Protein AF-A0A941X3M2-F1 (afdb_monomer_lite)

pLDDT: mean 95.48, std 5.47, range [59.91, 98.62]

Foldseek 3Di:
DDKEKFKKKKAQDPCCVVANGIWIATLQQRDGPQGDPDPVSSLVVVQVVVQVCLQAVQVDCRNVVSVWDDDQQDIYTDDDDPVVRQVVVCVVSVHHGPDIDMDIRMDDRDGHDNHD

Secondary structure (DSSP, 8-state):
--EEEEEEEEEE-S-HHHH-SEEEEBTTTTB---EESSHHHHHHHHHHHHHHHHHTTTT-SHHHHTT-EE-SS-EE-----HHHHHHHHHHHHTS--SS-EEEEEEEE-PPPP---

Radius of gyration: 14.24 Å; chains: 1; bounding box: 30×30×38 Å

Structure (mmCIF, N/CA/C/O backbone):
data_AF-A0A941X3M2-F1
#
_entry.id   AF-A0A941X3M2-F1
#
loop_
_atom_site.group_PDB
_atom_site.id
_atom_site.type_symbol
_atom_site.label_atom_id
_atom_site.label_alt_id
_atom_site.label_comp_id
_atom_site.label_asym_id
_atom_site.label_entity_id
_atom_site.label_seq_id
_atom_site.pdbx_PDB_ins_code
_atom_site.Cartn_x
_atom_site.Cartn_y
_atom_site.Cartn_z
_atom_site.occupancy
_atom_site.B_iso_or_equiv
_atom_site.auth_seq_id
_atom_site.auth_comp_id
_atom_site.auth_asym_id
_atom_site.auth_atom_id
_atom_site.pdbx_PDB_model_num
ATOM 1 N N . MET A 1 1 ? 0.376 -2.324 21.944 1.00 78.38 1 MET A N 1
ATOM 2 C CA . MET A 1 1 ? -0.089 -1.457 20.842 1.00 78.38 1 MET A CA 1
ATOM 3 C C . MET A 1 1 ? -0.366 -2.349 19.649 1.00 78.38 1 MET A C 1
ATOM 5 O O . MET A 1 1 ? 0.391 -3.289 19.450 1.00 78.38 1 MET A O 1
ATOM 9 N N . GLU A 1 2 ? -1.480 -2.140 18.948 1.00 91.69 2 GLU A N 1
ATOM 10 C CA . GLU A 1 2 ? -1.840 -2.944 17.771 1.00 91.69 2 GLU A CA 1
ATOM 11 C C . GLU A 1 2 ? -0.949 -2.553 16.586 1.00 91.69 2 GLU A C 1
ATOM 13 O O . GLU A 1 2 ? -0.709 -1.364 16.373 1.00 91.69 2 GLU A O 1
ATOM 18 N N . ILE A 1 3 ? -0.446 -3.543 15.846 1.00 97.25 3 ILE A N 1
ATOM 19 C CA . ILE A 1 3 ? 0.269 -3.338 14.583 1.00 97.25 3 ILE A CA 1
ATOM 20 C C . ILE A 1 3 ? -0.703 -3.620 13.445 1.00 97.25 3 ILE A C 1
ATOM 22 O O . ILE A 1 3 ? -1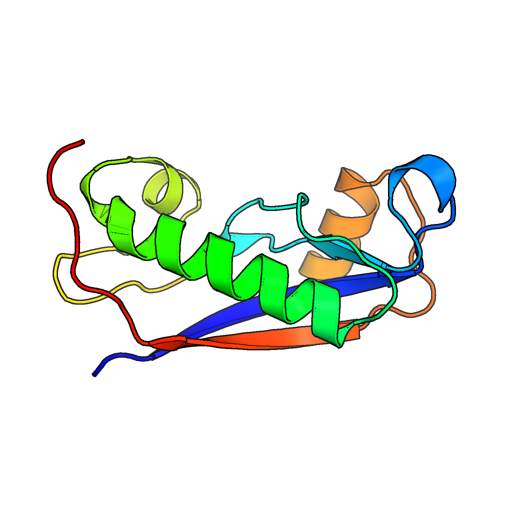.371 -4.653 13.438 1.00 97.25 3 ILE A O 1
ATOM 26 N N . VAL A 1 4 ? -0.765 -2.699 12.490 1.00 97.81 4 VAL A N 1
ATOM 27 C CA . VAL A 1 4 ? -1.536 -2.836 11.257 1.00 97.81 4 VAL A CA 1
ATOM 28 C C . VAL A 1 4 ? -0.567 -3.116 10.118 1.00 97.81 4 VAL A C 1
ATOM 30 O O . VAL A 1 4 ? 0.366 -2.343 9.897 1.00 97.81 4 VAL A O 1
ATOM 33 N N . SER A 1 5 ? -0.825 -4.192 9.379 1.00 98.00 5 SER A N 1
ATOM 34 C CA . SER A 1 5 ? 0.014 -4.645 8.268 1.00 98.00 5 SER A CA 1
ATOM 35 C C . SER A 1 5 ? -0.766 -4.616 6.959 1.00 98.00 5 SER A C 1
ATOM 37 O O . SER A 1 5 ? -1.827 -5.227 6.853 1.00 98.00 5 SER A O 1
ATOM 39 N N . VAL A 1 6 ? -0.232 -3.952 5.936 1.00 98.31 6 VAL A N 1
ATOM 40 C CA . VAL A 1 6 ? -0.783 -3.967 4.569 1.00 98.31 6 VAL A CA 1
ATOM 41 C C . VAL A 1 6 ? 0.304 -4.314 3.561 1.00 98.31 6 VAL A C 1
ATOM 43 O O . VAL A 1 6 ? 1.486 -4.110 3.823 1.00 98.31 6 VAL A O 1
ATOM 46 N N . LYS A 1 7 ? -0.081 -4.815 2.386 1.00 98.44 7 LYS A N 1
ATOM 47 C CA . LYS A 1 7 ? 0.853 -5.052 1.280 1.00 98.44 7 LYS A CA 1
ATOM 48 C C . LYS A 1 7 ? 0.863 -3.863 0.321 1.00 98.44 7 LYS A C 1
ATOM 50 O O . LYS A 1 7 ? -0.193 -3.413 -0.123 1.00 98.44 7 LYS A O 1
ATOM 55 N N . LEU A 1 8 ? 2.061 -3.385 -0.002 1.00 98.62 8 LEU A N 1
ATOM 56 C CA . LEU A 1 8 ? 2.330 -2.345 -0.989 1.00 98.62 8 LEU A CA 1
ATOM 57 C C . LEU A 1 8 ? 3.064 -2.972 -2.176 1.00 98.62 8 LEU A C 1
ATOM 59 O O . LEU A 1 8 ? 4.120 -3.578 -1.995 1.00 98.62 8 LEU A O 1
ATOM 63 N N . VAL A 1 9 ? 2.527 -2.810 -3.382 1.00 98.62 9 VAL A N 1
ATOM 64 C CA . VAL A 1 9 ? 3.237 -3.157 -4.618 1.00 98.62 9 VAL A CA 1
ATOM 65 C C . VAL A 1 9 ? 4.077 -1.957 -5.021 1.00 98.62 9 VAL A C 1
ATOM 67 O O . VAL A 1 9 ? 3.544 -0.861 -5.172 1.00 98.62 9 VAL A O 1
ATOM 70 N N . VAL A 1 10 ? 5.379 -2.155 -5.195 1.00 98.38 10 VAL A N 1
ATOM 71 C CA . VAL A 1 10 ? 6.338 -1.146 -5.650 1.00 98.38 10 VAL A CA 1
ATOM 72 C C . VAL A 1 10 ? 6.982 -1.633 -6.939 1.00 98.38 10 VAL A C 1
ATOM 74 O O . VAL A 1 10 ? 7.361 -2.797 -7.051 1.00 98.38 10 VAL A O 1
ATOM 77 N N . PHE A 1 11 ? 7.118 -0.756 -7.926 1.00 97.94 11 PHE A N 1
ATOM 78 C CA . PHE A 1 11 ? 7.695 -1.110 -9.220 1.00 97.94 11 PHE A CA 1
ATOM 79 C C . PHE A 1 11 ? 8.344 0.106 -9.877 1.00 97.94 11 PHE A C 1
ATOM 81 O O . PHE A 1 11 ? 8.027 1.250 -9.547 1.00 97.94 11 PHE A O 1
ATOM 88 N N . LYS A 1 12 ? 9.258 -0.131 -10.822 1.00 97.06 12 LYS A N 1
ATOM 89 C CA . LYS A 1 12 ? 9.816 0.945 -11.647 1.00 97.06 12 LYS A CA 1
ATOM 90 C C . LYS A 1 12 ? 8.795 1.378 -12.693 1.00 97.06 12 LYS A C 1
ATOM 92 O O . LYS A 1 12 ? 8.399 0.556 -13.518 1.00 97.06 12 LYS A O 1
ATOM 97 N N . HIS A 1 13 ? 8.393 2.647 -12.685 1.00 95.94 13 HIS A N 1
ATOM 98 C CA . HIS A 1 13 ? 7.420 3.138 -13.661 1.00 95.94 13 HIS A CA 1
ATOM 99 C C . HIS A 1 13 ? 8.106 3.428 -15.009 1.00 95.94 13 HIS A C 1
ATOM 101 O O . HIS A 1 13 ? 9.171 4.047 -15.021 1.00 95.94 13 HIS A O 1
ATOM 107 N N . PRO A 1 14 ? 7.506 3.074 -16.162 1.00 94.94 14 PRO A N 1
ATOM 108 C CA . PRO A 1 14 ? 8.066 3.392 -17.484 1.00 94.94 14 PRO A CA 1
ATOM 109 C C . PRO A 1 14 ? 8.078 4.894 -17.839 1.00 94.94 14 PRO A C 1
ATOM 111 O O . PRO A 1 14 ? 8.609 5.271 -18.879 1.00 94.94 14 PRO A O 1
ATOM 114 N N . GLU A 1 15 ? 7.522 5.762 -16.987 1.00 93.88 15 GLU A N 1
ATOM 115 C CA . GLU A 1 15 ? 7.329 7.198 -17.256 1.00 93.88 15 GLU A CA 1
ATOM 116 C C . GLU A 1 15 ? 7.861 8.051 -16.093 1.00 93.88 15 GLU A C 1
ATOM 118 O O . GLU A 1 15 ? 7.086 8.615 -15.310 1.00 93.88 15 GLU A O 1
ATOM 123 N N . PRO A 1 16 ? 9.191 8.173 -15.955 1.00 90.62 16 PRO A N 1
ATOM 124 C CA . PRO A 1 16 ? 9.782 8.803 -14.782 1.00 90.62 16 PRO A CA 1
ATOM 125 C C . PRO A 1 16 ? 9.539 10.308 -14.671 1.00 90.62 16 PRO A C 1
ATOM 127 O O . PRO A 1 16 ? 9.600 10.864 -13.580 1.00 90.62 16 PRO A O 1
ATOM 130 N N . ALA A 1 17 ? 9.193 10.978 -15.772 1.00 90.94 17 ALA A N 1
ATOM 131 C CA . ALA A 1 17 ? 8.794 12.384 -15.737 1.00 90.94 17 ALA A CA 1
ATOM 132 C C . ALA A 1 17 ? 7.488 12.613 -14.952 1.00 90.94 17 ALA A C 1
ATOM 134 O O . ALA A 1 17 ? 7.288 13.696 -14.406 1.00 90.94 17 ALA A O 1
ATOM 135 N N . ARG A 1 18 ? 6.608 11.604 -14.891 1.00 89.56 18 ARG A N 1
ATOM 136 C CA . ARG A 1 18 ? 5.316 11.675 -14.196 1.00 89.56 18 ARG A CA 1
ATOM 137 C C . ARG A 1 18 ? 5.366 11.041 -12.808 1.00 89.56 18 ARG A C 1
ATOM 139 O O . ARG A 1 18 ? 4.750 11.563 -11.885 1.00 89.56 18 ARG A O 1
ATOM 146 N N . TRP A 1 19 ? 6.093 9.934 -12.672 1.00 88.88 19 TRP A N 1
ATOM 147 C CA . TRP A 1 19 ? 6.049 9.076 -11.486 1.00 88.88 19 TRP A CA 1
ATOM 148 C C . TRP A 1 19 ? 7.403 8.894 -10.794 1.00 88.88 19 TRP A C 1
ATOM 150 O O . TRP A 1 19 ? 7.525 8.036 -9.927 1.00 88.88 19 TRP A O 1
ATOM 160 N N . ASP A 1 20 ? 8.424 9.675 -11.157 1.00 92.19 20 ASP A N 1
ATOM 161 C CA . ASP A 1 20 ? 9.806 9.433 -10.720 1.00 92.19 20 ASP A CA 1
ATOM 162 C C . ASP A 1 20 ? 10.250 7.989 -11.063 1.00 92.19 20 ASP A C 1
ATOM 164 O O . ASP A 1 20 ? 9.754 7.364 -11.997 1.00 92.19 20 ASP A O 1
ATOM 168 N N . THR A 1 21 ? 11.220 7.430 -10.351 1.00 95.56 21 THR A N 1
ATOM 169 C CA . THR A 1 21 ? 11.808 6.130 -10.694 1.00 95.56 21 THR A CA 1
ATOM 170 C C . THR A 1 21 ? 10.916 4.959 -10.280 1.00 95.56 21 THR A C 1
ATOM 172 O O . THR A 1 21 ? 10.772 3.999 -11.036 1.00 95.56 21 THR A O 1
ATOM 175 N N . TYR A 1 22 ? 10.326 5.024 -9.087 1.00 97.69 22 TYR A N 1
ATOM 176 C CA . TYR A 1 22 ? 9.473 3.990 -8.509 1.00 97.69 22 TYR A CA 1
ATOM 177 C C . TYR A 1 22 ? 8.092 4.551 -8.190 1.00 97.69 22 TYR A C 1
ATOM 179 O O . TYR A 1 22 ? 7.983 5.569 -7.510 1.00 97.69 22 TYR A O 1
ATOM 187 N N . ALA A 1 23 ? 7.055 3.829 -8.603 1.00 97.50 23 ALA A N 1
ATOM 188 C CA . ALA A 1 23 ? 5.670 4.065 -8.220 1.00 97.50 23 ALA A CA 1
ATOM 189 C C . ALA A 1 23 ? 5.175 2.939 -7.307 1.00 97.50 23 ALA A C 1
ATOM 191 O O . ALA A 1 23 ? 5.811 1.883 -7.195 1.00 97.50 23 ALA A O 1
ATOM 192 N N . SER A 1 24 ? 4.037 3.157 -6.650 1.00 98.00 24 SER A N 1
ATOM 193 C CA . SER A 1 24 ? 3.422 2.122 -5.829 1.00 98.00 24 SER A CA 1
ATOM 194 C C . SER A 1 24 ? 1.909 2.161 -5.799 1.00 98.00 24 SER A C 1
ATOM 196 O O . SER A 1 24 ? 1.285 3.182 -6.085 1.00 98.00 24 SER A O 1
ATOM 198 N N . TYR A 1 25 ? 1.339 1.028 -5.399 1.00 98.50 25 TYR A N 1
ATOM 199 C CA . TYR A 1 25 ? -0.076 0.879 -5.125 1.00 98.50 25 TYR A CA 1
ATOM 200 C C . TYR A 1 25 ? -0.318 0.008 -3.897 1.00 98.50 25 TYR A C 1
ATOM 202 O O . TYR A 1 25 ? 0.223 -1.093 -3.778 1.00 98.50 25 TYR A O 1
ATOM 210 N N . CYS A 1 26 ? -1.173 0.483 -2.994 1.00 98.25 26 CYS A N 1
ATOM 211 C CA . CYS A 1 26 ? -1.740 -0.331 -1.926 1.00 98.25 26 CYS A CA 1
ATOM 212 C C . CYS A 1 26 ? -3.235 -0.498 -2.176 1.00 98.25 26 CYS A C 1
ATOM 214 O O . CYS A 1 26 ? -4.012 0.444 -2.008 1.00 98.25 26 CYS A O 1
ATOM 216 N N . HIS A 1 27 ? -3.654 -1.709 -2.544 1.00 97.88 27 HIS A N 1
ATOM 217 C CA . HIS A 1 27 ? -5.061 -1.972 -2.838 1.00 97.88 27 HIS A CA 1
ATOM 218 C C . HIS A 1 27 ? -5.955 -1.8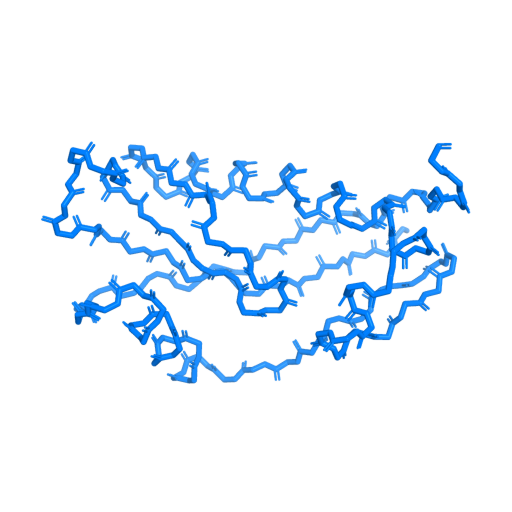24 -1.598 1.00 97.88 27 HIS A C 1
ATOM 220 O O . HIS A 1 27 ? -7.066 -1.307 -1.704 1.00 97.88 27 HIS A O 1
ATOM 226 N N . ALA A 1 28 ? -5.448 -2.175 -0.409 1.00 97.69 28 ALA A N 1
ATOM 227 C CA . ALA A 1 28 ? -6.199 -2.050 0.840 1.00 97.69 28 ALA A CA 1
ATOM 228 C C . ALA A 1 28 ? -6.604 -0.594 1.135 1.00 97.69 28 ALA A C 1
ATOM 230 O O . ALA A 1 28 ? -7.711 -0.354 1.607 1.00 97.69 28 ALA A O 1
ATOM 231 N N . THR A 1 29 ? -5.755 0.392 0.833 1.00 96.62 29 THR A N 1
ATOM 232 C CA . THR A 1 29 ? -6.079 1.821 1.028 1.00 96.62 29 THR A CA 1
ATOM 233 C C . THR A 1 29 ? -6.505 2.530 -0.259 1.00 96.62 29 THR A C 1
ATOM 235 O O . THR A 1 29 ? -6.888 3.698 -0.221 1.00 96.62 29 THR A O 1
ATOM 238 N N . ARG A 1 30 ? -6.434 1.838 -1.405 1.00 96.00 30 ARG A N 1
ATOM 239 C CA . ARG A 1 30 ? -6.546 2.391 -2.765 1.00 96.00 30 ARG A CA 1
ATOM 240 C C . ARG A 1 30 ? -5.575 3.545 -3.048 1.00 96.00 30 ARG A C 1
ATOM 242 O O . ARG A 1 30 ? -5.830 4.363 -3.930 1.00 96.00 30 ARG A O 1
ATOM 249 N N . ASN A 1 31 ? -4.465 3.618 -2.317 1.00 94.06 31 ASN A N 1
ATOM 250 C CA . ASN A 1 31 ? -3.482 4.684 -2.461 1.00 94.06 31 ASN A CA 1
ATOM 251 C C . ASN A 1 31 ? -2.482 4.353 -3.577 1.00 94.06 31 ASN A C 1
ATOM 253 O O . ASN A 1 31 ? -1.860 3.293 -3.543 1.00 94.06 31 ASN A O 1
ATOM 257 N N . PHE A 1 32 ? -2.320 5.277 -4.525 1.00 93.81 32 PHE A N 1
ATOM 258 C CA . PHE A 1 32 ? -1.345 5.222 -5.624 1.00 93.81 32 PHE A CA 1
ATOM 259 C C . PHE A 1 32 ? -0.423 6.460 -5.657 1.00 93.81 32 PHE A C 1
ATOM 261 O O . PHE A 1 32 ? 0.242 6.741 -6.650 1.00 93.81 32 PHE A O 1
ATOM 268 N N . CYS A 1 33 ? -0.407 7.247 -4.577 1.00 92.06 33 CYS A N 1
ATOM 269 C CA . CYS A 1 33 ? 0.251 8.555 -4.526 1.00 92.06 33 CYS A CA 1
ATOM 270 C C . CYS A 1 33 ? 1.703 8.489 -4.029 1.00 92.06 33 CYS A C 1
ATOM 272 O O . CYS A 1 33 ? 2.390 9.509 -4.017 1.00 92.06 33 CYS A O 1
ATOM 274 N N . ALA A 1 34 ? 2.172 7.327 -3.573 1.00 94.69 34 ALA A N 1
ATOM 275 C CA . ALA A 1 34 ? 3.543 7.157 -3.115 1.00 94.69 34 ALA A CA 1
ATOM 276 C C . ALA A 1 34 ? 4.456 6.759 -4.285 1.00 94.69 34 ALA A C 1
ATOM 278 O O . ALA A 1 34 ? 4.361 5.659 -4.832 1.00 94.69 34 ALA A O 1
ATOM 279 N N . TYR A 1 35 ? 5.353 7.670 -4.654 1.00 96.12 35 TYR A N 1
ATOM 280 C CA . TYR A 1 35 ? 6.364 7.484 -5.692 1.00 96.12 35 TYR A CA 1
ATOM 281 C C . TYR A 1 35 ? 7.669 8.223 -5.334 1.00 96.12 35 TYR A C 1
ATOM 283 O O . TYR A 1 35 ? 7.660 9.132 -4.493 1.00 96.12 35 TYR A O 1
ATOM 291 N N . GLY A 1 36 ? 8.807 7.821 -5.907 1.00 96.69 36 GLY A N 1
ATOM 292 C CA . GLY A 1 36 ? 10.125 8.378 -5.571 1.00 96.69 36 GLY A CA 1
ATOM 293 C C . GLY A 1 36 ? 11.308 7.696 -6.262 1.00 96.69 36 GLY A C 1
ATOM 294 O O . GLY A 1 36 ? 11.140 6.854 -7.141 1.00 96.69 36 GLY A O 1
ATOM 295 N N . LYS A 1 37 ? 12.533 8.039 -5.851 1.00 96.62 37 LYS A N 1
ATOM 296 C CA . LYS A 1 37 ? 13.778 7.572 -6.495 1.00 96.62 37 LYS A CA 1
ATOM 297 C C . LYS A 1 37 ? 14.201 6.168 -6.072 1.00 96.62 37 LYS A C 1
ATOM 299 O O . LYS A 1 37 ? 15.019 5.535 -6.736 1.00 96.62 37 LYS A O 1
ATOM 304 N N . SER A 1 38 ? 13.666 5.674 -4.959 1.00 96.69 38 SER A N 1
ATOM 305 C CA . SER A 1 38 ? 13.991 4.364 -4.390 1.00 96.69 38 SER A CA 1
ATOM 306 C C . SER A 1 38 ? 12.768 3.713 -3.751 1.00 96.69 38 SER A C 1
ATOM 308 O O . SER A 1 38 ? 11.851 4.405 -3.310 1.00 96.69 38 SER A O 1
ATOM 310 N N . ALA A 1 39 ? 12.776 2.383 -3.641 1.00 95.81 39 ALA A N 1
ATOM 311 C CA . ALA A 1 39 ? 11.708 1.650 -2.965 1.00 95.81 39 ALA A CA 1
ATOM 312 C C . ALA A 1 39 ? 11.545 2.070 -1.490 1.00 95.81 39 ALA A C 1
ATOM 314 O O . ALA A 1 39 ? 10.422 2.171 -1.009 1.00 95.81 39 ALA A O 1
ATOM 315 N N . SER A 1 40 ? 12.640 2.376 -0.783 1.00 97.25 40 SER A N 1
ATOM 316 C CA . SER A 1 40 ? 12.581 2.848 0.607 1.00 97.25 40 SER A CA 1
ATOM 317 C C . SER A 1 40 ? 11.892 4.207 0.730 1.00 97.25 40 SER A C 1
ATOM 319 O O . SER A 1 40 ? 11.014 4.364 1.570 1.00 97.25 40 SER A O 1
ATOM 321 N N . GLU A 1 41 ? 12.212 5.161 -0.152 1.00 97.56 41 GLU A N 1
ATOM 322 C CA . GLU A 1 41 ? 11.554 6.477 -0.165 1.00 97.56 41 GLU A CA 1
ATOM 323 C C . GLU A 1 41 ? 10.042 6.346 -0.404 1.00 97.56 41 GLU A C 1
ATOM 325 O O . GLU A 1 41 ? 9.236 7.019 0.241 1.00 97.56 41 GLU A O 1
ATOM 330 N N . VAL A 1 42 ? 9.651 5.451 -1.314 1.00 98.06 42 VAL A N 1
ATOM 331 C CA . VAL A 1 42 ? 8.246 5.139 -1.595 1.00 98.06 42 VAL A CA 1
ATOM 332 C C . VAL A 1 42 ? 7.549 4.560 -0.364 1.00 98.06 42 VAL A C 1
ATOM 334 O O . VAL A 1 42 ? 6.463 5.018 -0.006 1.00 98.06 42 VAL A O 1
ATOM 337 N N . VAL A 1 43 ? 8.182 3.603 0.319 1.00 98.12 43 VAL A N 1
ATOM 338 C CA . VAL A 1 43 ? 7.646 2.995 1.545 1.00 98.12 43 VAL A CA 1
ATOM 339 C C . VAL A 1 43 ? 7.486 4.031 2.659 1.00 98.12 43 VAL A C 1
ATOM 341 O O . VAL A 1 43 ? 6.441 4.053 3.305 1.00 98.12 43 VAL A O 1
ATOM 344 N N . ASP A 1 44 ? 8.458 4.918 2.869 1.00 98.06 44 ASP A N 1
ATOM 345 C CA . ASP A 1 44 ? 8.392 5.942 3.921 1.00 98.06 44 ASP A CA 1
ATOM 346 C C . ASP A 1 44 ? 7.284 6.976 3.658 1.00 98.06 44 ASP A C 1
ATOM 348 O O . ASP A 1 44 ? 6.521 7.343 4.564 1.00 98.06 44 ASP A O 1
ATOM 352 N N . LYS A 1 45 ? 7.123 7.395 2.394 1.00 97.88 45 LYS A N 1
ATOM 353 C CA . LYS A 1 45 ? 5.991 8.234 1.970 1.00 97.88 45 LYS A CA 1
ATOM 354 C C . LYS A 1 45 ? 4.661 7.526 2.218 1.00 97.88 45 LYS A C 1
ATOM 356 O O . LYS A 1 45 ? 3.756 8.120 2.805 1.00 97.88 45 LYS A O 1
ATOM 361 N N . PHE A 1 46 ? 4.546 6.260 1.817 1.00 98.44 46 PHE A N 1
ATOM 362 C CA . PHE A 1 46 ? 3.327 5.480 2.011 1.00 98.44 46 PHE A CA 1
ATOM 363 C C . PHE A 1 46 ? 2.994 5.278 3.497 1.00 98.44 46 PHE A C 1
ATOM 365 O O . PHE A 1 46 ? 1.844 5.473 3.885 1.00 98.44 46 PHE A O 1
ATOM 372 N N . LYS A 1 47 ? 3.981 4.974 4.351 1.00 98.31 47 LYS A N 1
ATOM 373 C CA . LYS A 1 47 ? 3.795 4.850 5.810 1.00 98.31 47 LYS A CA 1
ATOM 374 C C . LYS A 1 47 ? 3.159 6.100 6.409 1.00 98.31 47 LYS A C 1
ATOM 376 O O . LYS A 1 47 ? 2.210 5.994 7.182 1.00 98.31 47 LYS A O 1
ATOM 381 N N . SER A 1 48 ? 3.635 7.277 6.010 1.00 97.69 48 SER A N 1
ATOM 382 C CA . SER A 1 48 ? 3.095 8.556 6.486 1.00 97.69 48 SER A CA 1
ATOM 383 C C . SER A 1 48 ? 1.626 8.746 6.078 1.00 97.69 48 SER A C 1
ATOM 385 O O . SER A 1 48 ? 0.814 9.225 6.868 1.00 97.69 48 SER A O 1
ATOM 387 N N . MET A 1 49 ? 1.261 8.325 4.861 1.00 97.00 49 MET A N 1
ATOM 388 C CA . MET A 1 49 ? -0.128 8.349 4.387 1.00 97.00 49 MET A CA 1
ATOM 389 C C . MET A 1 49 ? -1.006 7.342 5.139 1.00 97.00 49 MET A C 1
ATOM 391 O O . MET A 1 49 ? -2.088 7.708 5.589 1.00 97.00 49 MET A O 1
ATOM 395 N N . LEU A 1 50 ? -0.526 6.110 5.334 1.00 97.88 50 LEU A N 1
ATOM 396 C CA . LEU A 1 50 ? -1.247 5.063 6.057 1.00 97.88 50 LEU A CA 1
ATOM 397 C C . LEU A 1 50 ? -1.526 5.465 7.511 1.00 97.88 50 LEU A C 1
ATOM 399 O O . LEU A 1 50 ? -2.637 5.264 7.991 1.00 97.88 50 LEU A O 1
ATOM 403 N N . ILE A 1 51 ? -0.556 6.072 8.202 1.00 97.56 51 ILE A N 1
ATOM 404 C CA . ILE A 1 51 ? -0.750 6.586 9.567 1.00 97.56 51 ILE A CA 1
ATOM 405 C C . ILE A 1 51 ? -1.882 7.616 9.594 1.00 97.56 51 ILE A C 1
ATOM 407 O O . ILE A 1 51 ? -2.757 7.530 10.453 1.00 97.56 51 ILE A O 1
ATOM 411 N N . ARG A 1 52 ? -1.911 8.548 8.636 1.00 95.69 52 ARG A N 1
ATOM 412 C CA . ARG A 1 52 ? -2.976 9.554 8.541 1.00 95.69 52 ARG A CA 1
ATOM 413 C C . ARG A 1 52 ? -4.340 8.923 8.259 1.00 95.69 52 ARG A C 1
ATOM 415 O O . ARG A 1 52 ? -5.328 9.313 8.880 1.00 95.69 52 ARG A O 1
ATOM 422 N N . ASP A 1 53 ? -4.408 7.949 7.357 1.00 95.69 53 ASP A N 1
ATOM 423 C CA . ASP A 1 53 ? -5.654 7.235 7.057 1.00 95.69 53 ASP A CA 1
ATOM 424 C C . ASP A 1 53 ? -6.160 6.490 8.302 1.00 95.69 53 ASP A C 1
ATOM 426 O O . ASP A 1 53 ? -7.334 6.590 8.660 1.00 95.69 53 ASP A O 1
ATOM 430 N N . LEU A 1 54 ? -5.256 5.826 9.032 1.00 96.75 54 LEU A N 1
ATOM 431 C CA . LEU A 1 54 ? -5.576 5.136 10.278 1.00 96.75 54 LEU A CA 1
ATOM 432 C C . LEU A 1 54 ? -5.994 6.098 11.390 1.00 96.75 54 LEU A C 1
ATOM 434 O O . LEU A 1 54 ? -6.939 5.786 12.110 1.00 96.75 54 LEU A O 1
ATOM 438 N N . GLN A 1 55 ? -5.349 7.258 11.543 1.00 96.38 55 GLN A N 1
ATOM 439 C CA . GLN A 1 55 ? -5.781 8.302 12.486 1.00 96.38 55 GLN A CA 1
ATOM 440 C C . GLN A 1 55 ? -7.234 8.694 12.219 1.00 96.38 55 GLN A C 1
ATOM 442 O O . GLN A 1 55 ? -8.046 8.734 13.140 1.00 96.38 55 GLN A O 1
ATOM 447 N N . ASN A 1 56 ? -7.593 8.854 10.947 1.00 95.19 56 ASN A N 1
ATOM 448 C CA . ASN A 1 56 ? -8.922 9.281 10.526 1.00 95.19 56 ASN A CA 1
ATOM 449 C C . ASN A 1 56 ? -9.937 8.137 10.328 1.00 95.19 56 ASN A C 1
ATOM 451 O O . ASN A 1 56 ? -11.039 8.371 9.824 1.00 95.19 56 ASN A O 1
ATOM 455 N N . ARG A 1 57 ? -9.616 6.902 10.742 1.00 95.31 57 ARG A N 1
ATOM 456 C CA . ARG A 1 57 ? -10.436 5.695 10.498 1.00 95.31 57 ARG A CA 1
ATOM 457 C C . ARG A 1 57 ? -11.880 5.765 11.006 1.00 95.31 57 ARG A C 1
ATOM 459 O O . ARG A 1 57 ? -12.721 4.991 10.557 1.00 95.31 57 ARG A O 1
ATOM 466 N N . LEU A 1 58 ? -12.156 6.634 11.982 1.00 95.25 58 LEU A N 1
ATOM 467 C CA . LEU A 1 58 ? -13.502 6.856 12.522 1.00 95.25 58 LEU A CA 1
ATOM 468 C C . LEU A 1 58 ? -14.175 8.117 11.970 1.00 95.25 58 LEU A C 1
ATOM 470 O O . LEU A 1 58 ? -15.401 8.183 11.982 1.00 95.25 58 LEU A O 1
ATOM 474 N N . ALA A 1 59 ? -13.394 9.084 11.485 1.00 93.69 59 ALA A N 1
ATOM 475 C CA . ALA A 1 59 ? -13.896 10.328 10.910 1.00 93.69 59 ALA A CA 1
ATOM 476 C C . ALA A 1 59 ? -14.408 10.133 9.472 1.00 93.69 59 ALA A C 1
ATOM 478 O O . ALA A 1 59 ? -15.406 10.742 9.087 1.00 93.69 59 ALA A O 1
ATOM 479 N N . TYR A 1 60 ? -13.773 9.249 8.692 1.00 90.56 60 TYR A N 1
ATOM 480 C CA . TYR A 1 60 ? -14.164 8.961 7.309 1.00 90.56 60 TYR A CA 1
ATOM 481 C C . TYR A 1 60 ? -14.653 7.524 7.115 1.00 90.56 60 TYR A C 1
ATOM 483 O O . TYR A 1 60 ? -14.139 6.571 7.697 1.00 90.56 60 TYR A O 1
ATOM 491 N N . VAL A 1 61 ? -15.614 7.350 6.206 1.00 94.00 61 VAL A N 1
ATOM 492 C CA . VAL A 1 61 ? -16.159 6.029 5.838 1.00 94.00 61 VAL A CA 1
ATOM 493 C C . VAL A 1 61 ? -15.285 5.265 4.836 1.00 94.00 61 VAL A C 1
ATOM 495 O O . VAL A 1 61 ? -15.547 4.094 4.571 1.00 94.00 61 VAL A O 1
ATOM 498 N N . ASN A 1 62 ? -14.241 5.894 4.285 1.00 93.88 62 ASN A N 1
ATOM 499 C CA . ASN A 1 62 ? -13.422 5.351 3.197 1.00 93.88 62 ASN A CA 1
ATOM 500 C C . ASN A 1 62 ? -12.863 3.960 3.506 1.00 93.88 62 ASN A C 1
ATOM 502 O O . ASN A 1 62 ? -13.061 3.047 2.714 1.00 93.88 62 ASN A O 1
ATOM 506 N N . MET A 1 63 ? -12.230 3.769 4.668 1.00 95.56 63 MET A N 1
ATOM 507 C CA . MET A 1 63 ? -11.644 2.472 5.028 1.00 95.56 63 MET A CA 1
ATOM 508 C C . MET A 1 63 ? -12.707 1.366 5.081 1.00 95.56 63 MET A C 1
ATOM 510 O O . MET A 1 63 ? -12.496 0.288 4.529 1.00 95.56 63 MET A O 1
ATOM 514 N N . LYS A 1 64 ? -13.888 1.649 5.649 1.00 96.06 64 LYS A N 1
ATOM 515 C CA . LYS A 1 64 ? -15.016 0.700 5.654 1.00 96.06 64 LYS A CA 1
ATOM 516 C C . LYS A 1 64 ? -15.481 0.376 4.235 1.00 96.06 64 LYS A C 1
ATOM 518 O O . LYS A 1 64 ? -15.668 -0.790 3.909 1.00 96.06 64 LYS A O 1
ATOM 523 N N . ASN A 1 65 ? -15.589 1.386 3.370 1.00 97.12 65 ASN A N 1
ATOM 524 C CA . ASN A 1 65 ? -15.936 1.197 1.956 1.00 97.12 65 ASN A CA 1
ATOM 525 C C . ASN A 1 65 ? -14.881 0.386 1.187 1.00 97.12 65 ASN A C 1
ATOM 527 O O . ASN A 1 65 ? -15.188 -0.196 0.150 1.00 97.12 65 ASN A O 1
ATOM 531 N N . TYR A 1 66 ? -13.642 0.347 1.676 1.00 96.31 66 TYR A N 1
ATOM 532 C CA . TYR A 1 66 ? -12.567 -0.470 1.117 1.00 96.31 66 TYR A CA 1
ATOM 533 C C . TYR A 1 66 ? -12.495 -1.867 1.747 1.00 96.31 66 TYR A C 1
ATOM 535 O O . TYR A 1 66 ? -11.609 -2.634 1.394 1.00 96.31 66 TYR A O 1
ATOM 543 N N . GLY A 1 67 ? -13.423 -2.214 2.646 1.00 97.56 67 GLY A N 1
ATOM 544 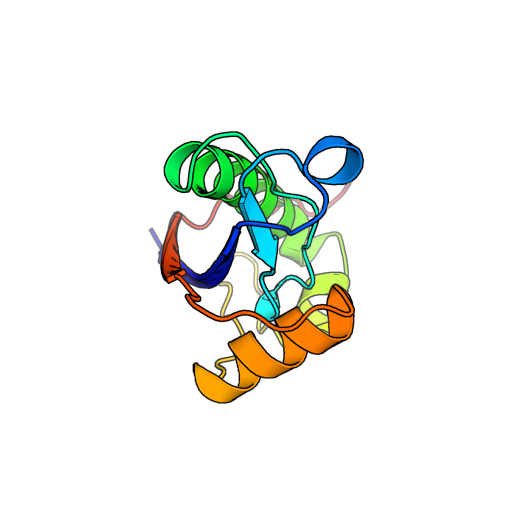C CA . GLY A 1 67 ? -13.510 -3.533 3.271 1.00 97.56 67 GLY A CA 1
ATOM 545 C C . GLY A 1 67 ? -12.744 -3.669 4.586 1.00 97.56 67 GLY A C 1
ATOM 546 O O . GLY A 1 67 ? -12.527 -4.789 5.036 1.00 97.56 67 GLY A O 1
ATOM 547 N N . TRP A 1 68 ? -12.324 -2.565 5.209 1.00 98.31 68 TRP A N 1
ATOM 548 C CA . TRP A 1 68 ? -11.688 -2.621 6.525 1.00 98.31 68 TRP A CA 1
ATOM 549 C C . TRP A 1 68 ? -12.709 -2.765 7.651 1.00 98.31 68 TRP A C 1
ATOM 551 O O . TRP A 1 68 ? -13.732 -2.074 7.682 1.00 98.31 68 TRP A O 1
ATOM 561 N N . GLU A 1 69 ? -12.349 -3.559 8.656 1.00 97.88 69 GLU A N 1
ATOM 562 C CA . GLU A 1 69 ? -13.011 -3.549 9.958 1.00 97.88 69 GLU A CA 1
ATOM 563 C C . GLU A 1 69 ? -12.267 -2.578 10.881 1.00 97.88 69 GLU A C 1
ATOM 565 O O . GLU A 1 69 ? -11.130 -2.833 11.277 1.00 97.88 69 GLU A O 1
ATOM 570 N N . VAL A 1 70 ? -12.889 -1.447 11.225 1.00 96.69 70 VAL A N 1
ATOM 571 C CA . VAL A 1 70 ? -12.256 -0.401 12.048 1.00 96.69 70 VAL A CA 1
ATOM 572 C C . VAL A 1 70 ? -13.065 -0.088 13.300 1.00 96.69 70 VAL A C 1
ATOM 574 O O . VAL A 1 70 ? -14.294 -0.015 13.275 1.00 96.69 70 VAL A O 1
ATOM 577 N N . SER A 1 71 ? -12.352 0.141 14.399 1.00 94.81 71 SER A N 1
ATOM 578 C CA . SER A 1 71 ? -12.884 0.584 15.686 1.00 94.81 71 SER A CA 1
ATOM 579 C C . SER A 1 71 ? -11.940 1.604 16.330 1.00 94.81 71 SER A C 1
ATOM 581 O O . SER A 1 71 ? -10.899 1.959 15.775 1.00 94.81 71 SER A O 1
ATOM 583 N N . GLU A 1 72 ? -12.288 2.085 17.523 1.00 92.69 72 GLU A N 1
ATOM 584 C CA . GLU A 1 72 ? -11.430 3.006 18.277 1.00 92.69 72 GLU A CA 1
ATOM 585 C C . GLU A 1 72 ? -10.051 2.417 18.579 1.00 92.69 72 GLU A C 1
ATOM 587 O O . GLU A 1 72 ? -9.071 3.153 18.539 1.00 92.69 72 GLU A O 1
ATOM 592 N N . ASN A 1 73 ? -9.947 1.104 18.784 1.00 94.06 73 ASN A N 1
ATOM 593 C CA . ASN A 1 73 ? -8.706 0.461 19.221 1.00 94.06 73 ASN A CA 1
ATOM 594 C C . ASN A 1 73 ? -8.190 -0.617 18.264 1.00 94.06 73 ASN A C 1
ATOM 596 O O . ASN A 1 73 ? -7.209 -1.259 18.606 1.00 94.06 73 ASN A O 1
ATOM 600 N N . SER A 1 74 ? -8.828 -0.813 17.104 1.00 95.81 74 SER A N 1
ATOM 601 C CA . SER A 1 74 ? -8.405 -1.807 16.111 1.00 95.81 74 SER A CA 1
ATOM 602 C C . SER A 1 74 ? -8.664 -1.354 14.676 1.00 95.81 74 SER A C 1
ATOM 604 O O . SER A 1 74 ? -9.616 -0.606 14.423 1.00 95.81 74 SER A O 1
ATOM 606 N N . ALA A 1 75 ? -7.833 -1.815 13.742 1.00 97.44 75 ALA A N 1
ATOM 607 C CA . ALA A 1 75 ? -8.041 -1.659 12.306 1.00 97.44 75 ALA A CA 1
ATOM 608 C C . ALA A 1 75 ? -7.526 -2.896 11.559 1.00 97.44 75 ALA A C 1
ATOM 610 O O . ALA A 1 75 ? -6.321 -3.114 11.457 1.00 97.44 75 ALA A O 1
ATOM 611 N N . LYS A 1 76 ? -8.442 -3.687 10.995 1.00 97.94 76 LYS A N 1
ATOM 612 C CA . LYS A 1 76 ? -8.107 -4.890 10.232 1.00 97.94 76 LYS A CA 1
ATOM 613 C C . LYS A 1 76 ? -8.277 -4.628 8.736 1.00 97.94 76 LYS A C 1
ATOM 615 O O . LYS A 1 76 ? -9.400 -4.338 8.307 1.00 97.94 76 LYS A O 1
ATOM 620 N N . PRO A 1 77 ? -7.197 -4.710 7.946 1.00 97.94 77 PRO A N 1
ATOM 621 C CA . PRO A 1 77 ? -7.286 -4.562 6.507 1.00 97.94 77 PRO A CA 1
ATOM 622 C C . PRO A 1 77 ? -7.886 -5.804 5.842 1.00 97.94 77 PRO A C 1
ATOM 624 O O . PRO A 1 77 ? -7.720 -6.918 6.347 1.00 97.94 77 PRO A O 1
ATOM 627 N N . PRO A 1 78 ? -8.518 -5.640 4.671 1.00 97.44 78 PRO A N 1
ATOM 628 C CA . PRO A 1 78 ? -8.793 -6.763 3.784 1.00 97.44 78 PRO A CA 1
ATOM 629 C C . PRO A 1 78 ? -7.483 -7.424 3.318 1.00 97.44 78 PRO A C 1
ATOM 631 O O . PRO A 1 78 ? -6.460 -6.760 3.131 1.00 97.44 78 PRO A O 1
ATOM 634 N N . ILE A 1 79 ? -7.527 -8.742 3.117 1.00 95.50 79 ILE A N 1
ATOM 635 C CA . ILE A 1 79 ? -6.379 -9.558 2.704 1.00 95.50 79 ILE A CA 1
ATOM 636 C C . ILE A 1 79 ? -6.526 -9.914 1.226 1.00 95.50 79 ILE A C 1
ATOM 638 O O . ILE A 1 79 ? -7.591 -10.344 0.788 1.00 95.50 79 ILE A O 1
ATOM 642 N N . PHE A 1 80 ? -5.436 -9.781 0.477 1.00 96.69 80 PHE A N 1
ATOM 643 C CA . PHE A 1 80 ? -5.383 -10.090 -0.948 1.00 96.69 80 PHE A CA 1
ATOM 644 C C . PHE A 1 80 ? -4.183 -10.982 -1.266 1.00 96.69 80 PHE A C 1
ATOM 646 O O . PHE A 1 80 ? -3.165 -10.944 -0.565 1.00 96.69 80 PHE A O 1
ATOM 653 N N . THR A 1 81 ? -4.305 -11.776 -2.330 1.00 98.00 81 THR A N 1
ATOM 654 C CA . THR A 1 81 ? -3.185 -12.548 -2.875 1.00 98.00 81 THR A CA 1
ATOM 655 C C . THR A 1 81 ? -2.226 -11.638 -3.633 1.00 98.00 81 THR A C 1
ATOM 657 O O . THR A 1 81 ? -2.611 -10.579 -4.131 1.00 98.00 81 THR A O 1
ATOM 660 N N . ASP A 1 82 ? -0.967 -12.054 -3.727 1.00 98.31 82 ASP A N 1
ATOM 661 C CA . ASP A 1 82 ? 0.077 -11.270 -4.384 1.00 98.31 82 ASP A CA 1
ATOM 662 C C . ASP A 1 82 ? -0.199 -11.109 -5.883 1.00 98.31 82 ASP A C 1
ATOM 664 O O . ASP A 1 82 ? -0.048 -10.015 -6.424 1.00 98.31 82 ASP A O 1
ATOM 668 N N . GLU A 1 83 ? -0.715 -12.154 -6.535 1.00 97.94 83 GLU A N 1
ATOM 669 C CA . GLU A 1 83 ? -1.095 -12.125 -7.949 1.00 97.94 83 GLU A CA 1
ATOM 670 C C . GLU A 1 83 ? -2.197 -11.096 -8.222 1.00 97.94 83 GLU A C 1
ATOM 672 O O . GLU A 1 83 ? -2.136 -10.354 -9.203 1.00 97.94 83 GLU A O 1
ATOM 677 N N . TYR A 1 84 ? -3.190 -11.013 -7.332 1.00 98.31 84 TYR A N 1
ATOM 678 C CA . TYR A 1 84 ? -4.281 -10.052 -7.466 1.00 98.31 84 TYR A CA 1
ATOM 679 C C . TYR A 1 84 ? -3.788 -8.617 -7.257 1.00 98.31 84 TYR A C 1
ATOM 681 O O . TYR A 1 84 ? -4.158 -7.721 -8.012 1.00 98.31 84 TYR A O 1
ATOM 689 N N . LEU A 1 85 ? -2.911 -8.394 -6.272 1.00 98.38 85 LEU A N 1
ATOM 690 C CA . LEU A 1 85 ? -2.327 -7.077 -6.016 1.00 98.38 85 LEU A CA 1
ATOM 691 C C . LEU A 1 85 ? -1.525 -6.563 -7.214 1.00 98.38 85 LEU A C 1
ATOM 693 O O . LEU A 1 85 ? -1.658 -5.392 -7.574 1.00 98.38 85 LEU A O 1
ATOM 697 N N . VAL A 1 86 ? -0.717 -7.420 -7.844 1.00 98.50 86 VAL A N 1
ATOM 698 C CA . VAL A 1 86 ? 0.040 -7.050 -9.047 1.00 98.50 86 VAL A CA 1
ATOM 699 C C . VAL A 1 86 ? -0.913 -6.735 -10.198 1.00 98.50 86 VAL A C 1
ATOM 701 O O . VAL A 1 86 ? -0.809 -5.652 -10.767 1.00 98.50 86 VAL A O 1
ATOM 704 N N . SER A 1 87 ? -1.890 -7.605 -10.474 1.00 98.44 87 SER A N 1
ATOM 705 C CA . SER A 1 87 ? -2.859 -7.395 -11.560 1.00 98.44 87 SER A CA 1
ATOM 706 C C . SER A 1 87 ? -3.660 -6.097 -11.400 1.00 98.44 87 SER A C 1
ATOM 708 O O . SER A 1 87 ? -3.814 -5.338 -12.356 1.00 98.44 87 SER A O 1
ATOM 710 N N . GLU A 1 88 ? -4.119 -5.783 -10.186 1.00 98.25 88 GLU A N 1
ATOM 711 C CA . GLU A 1 88 ? -4.814 -4.521 -9.924 1.00 98.25 88 GLU A CA 1
ATOM 712 C C . GLU A 1 88 ? -3.881 -3.309 -10.028 1.00 98.25 88 GLU A C 1
ATOM 714 O O . GLU A 1 88 ? -4.315 -2.242 -10.461 1.00 98.25 88 GLU A O 1
ATOM 719 N N . THR A 1 89 ? -2.600 -3.457 -9.679 1.00 98.38 89 THR A N 1
ATOM 720 C CA . THR A 1 89 ? -1.607 -2.388 -9.863 1.00 98.38 89 THR A CA 1
ATOM 721 C C . THR A 1 89 ? -1.402 -2.094 -11.347 1.00 98.38 89 THR A C 1
ATOM 723 O O . THR A 1 89 ? -1.476 -0.936 -11.754 1.00 98.38 89 THR A O 1
ATOM 726 N N . GLU A 1 90 ? -1.218 -3.130 -12.166 1.00 98.31 90 GLU A N 1
ATOM 727 C CA . GLU A 1 90 ? -1.119 -3.007 -13.624 1.00 98.31 90 GLU A CA 1
ATOM 728 C C . GLU A 1 90 ? -2.358 -2.328 -14.215 1.00 98.31 90 GLU A C 1
ATOM 730 O O . GLU A 1 90 ? -2.235 -1.413 -15.027 1.00 98.31 90 GLU A O 1
ATOM 735 N N . ARG A 1 91 ? -3.557 -2.711 -13.753 1.00 98.19 91 ARG A N 1
ATOM 736 C CA . ARG A 1 91 ? -4.826 -2.115 -14.193 1.00 98.19 91 ARG A CA 1
ATOM 737 C C . ARG A 1 91 ? -4.948 -0.635 -13.823 1.00 98.19 91 ARG A C 1
ATOM 739 O O . ARG A 1 91 ? -5.458 0.142 -14.621 1.00 98.19 91 ARG A O 1
ATOM 746 N N . ILE A 1 92 ? -4.536 -0.243 -12.616 1.00 97.00 92 ILE A N 1
ATOM 747 C CA . ILE A 1 92 ? -4.629 1.147 -12.133 1.00 97.00 92 ILE A CA 1
ATOM 748 C C . ILE A 1 92 ? -3.635 2.065 -12.845 1.00 97.00 92 ILE A C 1
ATOM 750 O O . ILE A 1 92 ? -3.964 3.218 -13.119 1.00 97.00 92 ILE A O 1
ATOM 754 N N . PHE A 1 93 ? -2.432 1.569 -13.120 1.00 96.56 93 PHE A N 1
ATOM 755 C CA . PHE A 1 93 ? -1.384 2.348 -13.776 1.00 96.56 93 PHE A CA 1
ATOM 756 C C . PHE A 1 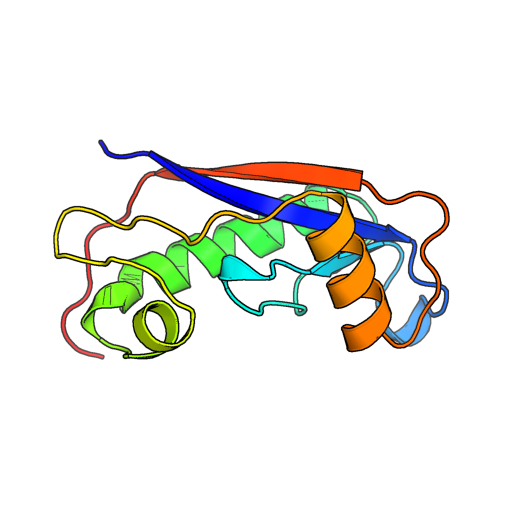93 ? -1.393 2.219 -15.302 1.00 96.56 93 PHE A C 1
ATOM 758 O O . PHE A 1 93 ? -0.703 2.988 -15.960 1.00 96.56 93 PHE A O 1
ATOM 765 N N . GLU A 1 94 ? -2.172 1.285 -15.854 1.00 96.38 94 GLU A N 1
ATOM 766 C CA . GLU A 1 94 ? -2.217 0.960 -17.286 1.00 96.38 94 GLU A CA 1
ATOM 767 C C . GLU A 1 94 ? -0.835 0.557 -17.839 1.00 96.38 94 GLU A C 1
ATOM 769 O O . GLU A 1 94 ? -0.441 0.920 -18.947 1.00 96.38 94 GLU A O 1
ATOM 774 N N . VAL A 1 95 ? -0.081 -0.220 -17.055 1.00 96.44 95 VAL A N 1
ATOM 775 C CA . VAL A 1 95 ? 1.279 -0.683 -17.385 1.00 96.44 95 VAL A CA 1
ATOM 776 C C . VAL A 1 95 ? 1.435 -2.175 -17.120 1.00 96.44 95 VAL A C 1
ATOM 778 O O . VAL A 1 95 ? 0.764 -2.725 -16.257 1.00 96.44 95 VAL A O 1
ATOM 781 N N . THR A 1 96 ? 2.376 -2.823 -17.808 1.00 97.12 96 THR A N 1
ATOM 782 C CA . THR A 1 96 ? 2.817 -4.188 -17.476 1.00 97.12 96 THR A CA 1
ATOM 783 C C . THR A 1 96 ? 4.032 -4.141 -16.551 1.00 97.12 96 THR A C 1
ATOM 785 O O . THR A 1 96 ? 5.061 -3.550 -16.897 1.00 97.12 96 THR A O 1
ATOM 788 N N . ILE A 1 97 ? 3.947 -4.794 -15.393 1.00 96.88 97 ILE A N 1
ATOM 789 C CA . ILE A 1 97 ? 4.989 -4.812 -14.365 1.00 96.88 97 ILE A CA 1
ATOM 790 C C . ILE A 1 97 ? 5.810 -6.095 -14.499 1.00 96.88 97 ILE A C 1
ATOM 792 O O . ILE A 1 97 ? 5.342 -7.192 -14.221 1.00 96.88 97 ILE A O 1
ATOM 796 N N . LYS A 1 98 ? 7.079 -5.957 -14.895 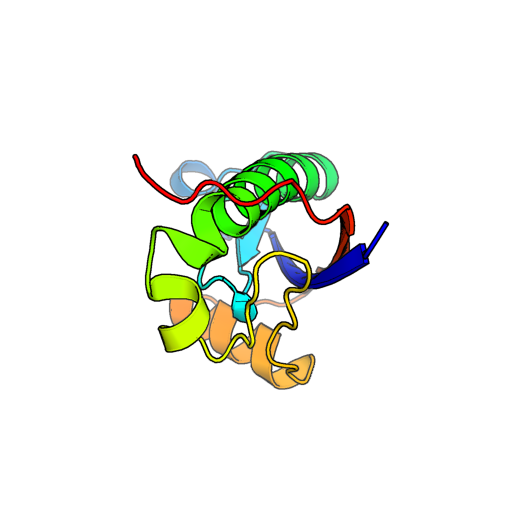1.00 93.00 98 LYS A N 1
ATOM 797 C CA . LYS A 1 98 ? 7.987 -7.107 -15.068 1.00 93.00 98 LYS A CA 1
ATOM 798 C C . LYS A 1 98 ? 8.579 -7.621 -13.757 1.00 93.00 98 LYS A C 1
ATOM 800 O O . LYS A 1 98 ? 8.779 -8.817 -13.599 1.00 93.00 98 LYS A O 1
ATOM 805 N N . GLU A 1 99 ? 8.890 -6.706 -12.844 1.00 95.44 99 GLU A N 1
ATOM 806 C CA . GLU A 1 99 ? 9.603 -6.989 -11.594 1.00 95.44 99 GLU A CA 1
ATOM 807 C C . GLU A 1 99 ? 8.880 -6.291 -10.431 1.00 95.44 99 GLU A C 1
ATOM 809 O O . GLU A 1 99 ? 9.316 -5.226 -9.979 1.00 95.44 99 GLU A O 1
ATOM 814 N N . PRO A 1 100 ? 7.726 -6.823 -9.983 1.00 97.12 100 PRO A N 1
ATOM 815 C CA . PRO A 1 100 ? 7.017 -6.259 -8.845 1.00 97.12 100 PRO A CA 1
ATOM 816 C C . PRO A 1 100 ? 7.785 -6.539 -7.550 1.00 97.12 100 PRO A C 1
ATOM 818 O O . PRO A 1 100 ? 8.266 -7.647 -7.315 1.00 97.12 100 PRO A O 1
ATOM 821 N N . ILE A 1 101 ? 7.848 -5.541 -6.675 1.00 98.00 101 ILE A N 1
ATOM 822 C CA . ILE A 1 101 ? 8.358 -5.673 -5.312 1.00 98.00 101 ILE A CA 1
ATOM 823 C C . ILE A 1 101 ? 7.158 -5.562 -4.375 1.00 98.00 101 ILE A C 1
ATOM 825 O O . ILE A 1 101 ? 6.581 -4.486 -4.226 1.00 98.00 101 ILE A O 1
ATOM 829 N N . ILE A 1 102 ? 6.770 -6.667 -3.745 1.00 98.19 102 ILE A N 1
ATOM 830 C CA . ILE A 1 102 ? 5.669 -6.682 -2.778 1.00 98.19 102 ILE A CA 1
ATOM 831 C C . ILE A 1 102 ? 6.258 -6.538 -1.381 1.00 98.19 102 ILE A C 1
ATOM 833 O O . ILE A 1 102 ? 7.042 -7.372 -0.933 1.00 98.19 102 ILE A O 1
ATOM 837 N N . ILE A 1 103 ? 5.888 -5.457 -0.702 1.00 98.06 103 ILE A N 1
ATOM 838 C CA . ILE A 1 103 ? 6.425 -5.093 0.606 1.00 98.06 103 ILE A CA 1
ATOM 839 C C . ILE A 1 103 ? 5.289 -5.120 1.621 1.00 98.06 103 ILE A C 1
ATOM 841 O O . ILE A 1 103 ? 4.279 -4.436 1.449 1.00 98.06 103 ILE A O 1
ATOM 845 N N . THR A 1 104 ? 5.467 -5.874 2.704 1.00 98.25 104 THR A N 1
ATOM 846 C CA . THR A 1 104 ? 4.623 -5.730 3.893 1.00 98.25 104 THR A CA 1
ATOM 847 C C . THR A 1 104 ? 5.021 -4.450 4.618 1.00 98.25 104 THR A C 1
ATOM 849 O O . THR A 1 104 ? 6.178 -4.270 4.997 1.00 98.25 104 THR A O 1
ATOM 852 N N . VAL A 1 105 ? 4.062 -3.546 4.784 1.00 98.19 105 VAL A N 1
ATOM 853 C CA . VAL A 1 105 ? 4.231 -2.291 5.507 1.00 98.19 105 VAL A CA 1
ATOM 854 C C . VAL A 1 105 ? 3.498 -2.396 6.832 1.00 98.19 105 VAL A C 1
ATOM 856 O O . VAL A 1 105 ? 2.267 -2.436 6.862 1.00 98.19 105 VAL A O 1
ATOM 859 N N . ASP A 1 106 ? 4.279 -2.389 7.907 1.00 98.19 106 ASP A N 1
ATOM 860 C CA . ASP A 1 106 ? 3.792 -2.395 9.281 1.00 98.19 106 ASP A CA 1
ATOM 861 C C . ASP A 1 106 ? 3.809 -0.981 9.862 1.00 98.19 106 ASP A C 1
ATOM 863 O O . ASP A 1 106 ? 4.796 -0.246 9.728 1.00 98.19 106 ASP A O 1
ATOM 867 N N . VAL A 1 107 ? 2.718 -0.609 10.529 1.00 97.88 107 VAL A N 1
ATOM 868 C CA . VAL A 1 107 ? 2.611 0.628 11.307 1.00 97.88 107 VAL A CA 1
ATOM 869 C C . VAL A 1 107 ? 1.917 0.362 12.635 1.00 97.88 107 VAL A C 1
ATOM 871 O O . VAL A 1 107 ? 1.018 -0.472 12.737 1.00 97.88 107 VAL A O 1
ATOM 874 N N . GLU A 1 108 ? 2.317 1.098 13.664 1.00 97.75 108 GLU A N 1
ATOM 875 C CA . GLU A 1 108 ? 1.586 1.116 14.927 1.00 97.75 108 GLU A CA 1
ATOM 876 C C . GLU A 1 108 ? 0.241 1.817 14.732 1.00 97.75 108 GLU A C 1
ATOM 878 O O . GLU A 1 108 ? 0.172 2.870 14.096 1.00 97.75 108 GLU A O 1
ATOM 883 N N . LEU A 1 109 ? -0.832 1.247 15.286 1.00 97.56 109 LEU A N 1
ATOM 884 C CA . LEU A 1 109 ? -2.159 1.843 15.217 1.00 97.56 109 LEU A CA 1
ATOM 885 C C . LEU A 1 109 ? -2.170 3.172 15.994 1.00 97.56 109 LEU A C 1
ATOM 887 O O . LEU A 1 109 ? -2.050 3.164 17.225 1.00 97.56 109 LEU A O 1
ATOM 891 N N . PRO A 1 110 ? -2.369 4.317 15.322 1.00 96.69 110 PRO A N 1
ATOM 892 C CA . PRO A 1 110 ? -2.431 5.600 15.996 1.00 96.69 110 PRO A CA 1
ATOM 893 C C . PRO A 1 110 ? -3.765 5.766 16.735 1.00 96.69 110 PRO A C 1
ATOM 895 O O . PRO A 1 110 ? -4.769 5.102 16.444 1.00 96.69 110 PRO A O 1
ATOM 898 N N . ARG A 1 111 ? -3.815 6.716 17.672 1.00 95.25 111 ARG A N 1
ATOM 899 C CA . ARG A 1 111 ? -5.078 7.134 18.295 1.00 95.25 111 ARG A CA 1
ATOM 900 C C . ARG A 1 111 ? -6.063 7.593 17.212 1.00 95.25 111 ARG A C 1
ATOM 902 O O . ARG A 1 111 ? -5.671 8.304 16.292 1.00 95.25 111 ARG A O 1
ATOM 909 N N . ALA A 1 112 ? -7.321 7.168 17.317 1.00 94.31 112 ALA A N 1
ATOM 910 C CA . ALA A 1 112 ? -8.366 7.614 16.401 1.00 94.31 112 ALA A CA 1
ATOM 911 C C . ALA A 1 112 ? -8.748 9.075 16.668 1.00 94.31 112 ALA A C 1
ATOM 913 O O . ALA A 1 112 ? -9.008 9.451 17.815 1.00 94.31 112 ALA A O 1
ATOM 914 N N . GLU A 1 113 ? -8.874 9.854 15.602 1.00 90.12 113 GLU A N 1
ATOM 915 C CA . GLU A 1 113 ? -9.551 11.146 15.593 1.00 90.12 113 GLU A CA 1
ATOM 916 C C . GLU A 1 113 ? -11.033 10.919 15.258 1.00 90.12 113 GLU A C 1
ATOM 918 O O . GLU A 1 113 ? -11.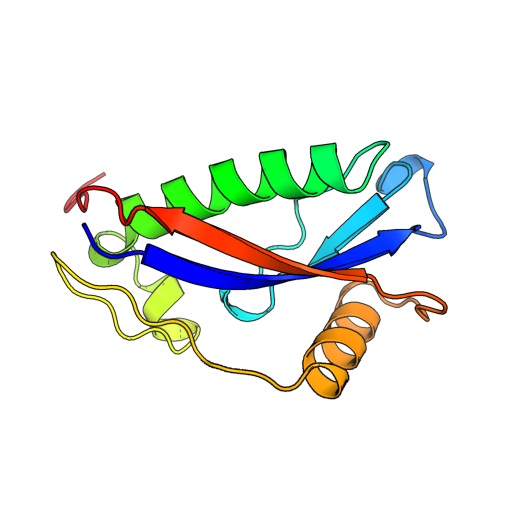381 10.136 14.369 1.00 90.12 113 GLU A O 1
ATOM 923 N N . LYS A 1 114 ? -11.925 11.537 16.043 1.00 73.94 114 LYS A N 1
ATOM 924 C CA . LYS A 1 114 ? -13.386 11.345 15.939 1.00 73.94 114 LYS A CA 1
ATOM 925 C C . LYS A 1 114 ? -14.087 12.494 15.201 1.00 73.94 114 LYS A C 1
ATOM 927 O O . LYS A 1 114 ? -15.263 12.369 14.880 1.00 73.94 114 LYS A O 1
ATOM 932 N N . THR A 1 115 ? -13.375 13.588 14.937 1.00 67.00 115 THR A N 1
ATOM 933 C CA . THR A 1 115 ? -13.854 14.816 14.286 1.00 67.00 115 THR A CA 1
ATOM 934 C C . THR A 1 115 ? -12.690 15.490 13.563 1.00 67.00 115 THR A C 1
ATOM 936 O O . THR A 1 115 ? -11.559 15.368 14.032 1.00 67.00 115 THR A O 1
ATOM 939 N N . ILE A 1 116 ? -12.985 16.182 12.458 1.00 59.91 116 ILE A N 1
ATOM 940 C CA . ILE A 1 116 ? -12.040 17.029 11.706 1.00 59.91 116 ILE A CA 1
ATOM 941 C C . ILE A 1 116 ? -11.872 18.368 12.427 1.00 59.91 116 ILE A C 1
ATOM 943 O O . ILE A 1 116 ? -12.905 18.878 12.921 1.00 59.91 116 ILE A O 1
#

Sequence (116 aa):
MEIVSVKLVVFKHPEPARWDTYASYCHATRNFCAYGKSASEVVDKFKSMLIRDLQNRLAYVNMKNYGWEVSENSAKPPIFTDEYLVSETERIFEVTIKEPIIITVDVELPRAEKTI